Protein AF-A0A9E7PNE5-F1 (afdb_monomer)

Structure (mmCIF, N/CA/C/O backbone):
data_AF-A0A9E7PNE5-F1
#
_entry.id   AF-A0A9E7PNE5-F1
#
loop_
_atom_site.group_PDB
_atom_site.id
_atom_site.type_symbol
_atom_site.label_atom_id
_atom_site.label_alt_id
_atom_site.label_comp_id
_atom_site.label_asym_id
_atom_site.label_entity_id
_atom_site.label_seq_id
_atom_site.pdbx_PDB_ins_code
_atom_site.Cartn_x
_atom_site.Cartn_y
_atom_site.Cartn_z
_atom_site.occupancy
_atom_site.B_iso_or_equiv
_atom_site.auth_seq_id
_atom_site.auth_comp_id
_atom_site.auth_asym_id
_atom_site.auth_atom_id
_atom_site.pdbx_PDB_model_num
ATOM 1 N N . MET A 1 1 ? 0.003 -14.588 57.804 1.00 48.66 1 MET A N 1
ATOM 2 C CA . MET A 1 1 ? -0.280 -15.263 56.520 1.00 48.66 1 MET A CA 1
ATOM 3 C C . MET A 1 1 ? -1.408 -14.520 55.833 1.00 48.66 1 MET A C 1
ATOM 5 O O . MET A 1 1 ? -2.518 -14.541 56.341 1.00 48.66 1 MET A O 1
ATOM 9 N N . SER A 1 2 ? -1.110 -13.825 54.741 1.00 43.16 2 SER A N 1
ATOM 10 C CA . SER A 1 2 ? -2.020 -13.613 53.608 1.00 43.16 2 SER A CA 1
ATOM 11 C C . SER A 1 2 ? -1.195 -12.947 52.522 1.00 43.16 2 SER A C 1
ATOM 13 O O . SER A 1 2 ? -0.856 -11.771 52.619 1.00 43.16 2 SER A O 1
ATOM 15 N N . GLY A 1 3 ? -0.765 -13.778 51.576 1.00 49.22 3 GLY A N 1
ATOM 16 C CA . GLY A 1 3 ? -0.184 -13.326 50.326 1.00 49.22 3 GLY A CA 1
ATOM 17 C C . GLY A 1 3 ? -1.250 -12.636 49.481 1.00 49.22 3 GLY A C 1
ATOM 18 O O . GLY A 1 3 ? -2.440 -12.939 49.574 1.00 49.22 3 GLY A O 1
ATOM 19 N N . SER A 1 4 ? -0.806 -11.690 48.669 1.00 54.06 4 SER A N 1
ATOM 20 C CA . SER A 1 4 ? -1.564 -11.151 47.546 1.00 54.06 4 SER A CA 1
ATOM 21 C C . SER A 1 4 ? -0.618 -11.082 46.358 1.00 54.06 4 SER A C 1
ATOM 23 O O . SER A 1 4 ? -0.152 -10.021 45.964 1.00 54.06 4 SER A O 1
ATOM 25 N N . ASP A 1 5 ? -0.322 -12.260 45.819 1.00 69.50 5 ASP A N 1
ATOM 26 C CA . ASP A 1 5 ? -0.186 -12.415 44.377 1.00 69.50 5 ASP A CA 1
ATOM 27 C C . ASP A 1 5 ? -1.587 -12.061 43.806 1.00 69.50 5 ASP A C 1
ATOM 29 O O . ASP A 1 5 ? -2.605 -12.382 44.420 1.00 69.50 5 ASP A O 1
ATOM 33 N N . ASN A 1 6 ? -1.766 -11.301 42.726 1.00 54.75 6 ASN A N 1
ATOM 34 C CA . ASN A 1 6 ? -1.738 -11.841 41.373 1.00 54.75 6 ASN A CA 1
ATOM 35 C C . ASN A 1 6 ? -1.978 -10.710 40.357 1.00 54.75 6 ASN A C 1
ATOM 37 O O . ASN A 1 6 ? -3.019 -10.058 40.376 1.00 54.75 6 ASN A O 1
ATOM 41 N N . ASN A 1 7 ? -1.005 -10.539 39.464 1.00 61.03 7 ASN A N 1
ATOM 42 C CA . ASN A 1 7 ? -1.129 -10.276 38.027 1.00 61.03 7 ASN A CA 1
ATOM 43 C C . ASN A 1 7 ? -2.527 -9.877 37.496 1.00 61.03 7 ASN A C 1
ATOM 45 O O . ASN A 1 7 ? -3.473 -10.660 37.568 1.00 61.03 7 ASN A O 1
ATOM 49 N N . SER A 1 8 ? -2.655 -8.698 36.885 1.00 56.44 8 SER A N 1
ATOM 50 C CA . SER A 1 8 ? -3.862 -8.314 36.138 1.00 56.44 8 SER A CA 1
ATOM 51 C C . SER A 1 8 ? -3.517 -7.371 34.986 1.00 56.44 8 SER A C 1
ATOM 53 O O . SER A 1 8 ? -3.746 -6.172 35.060 1.0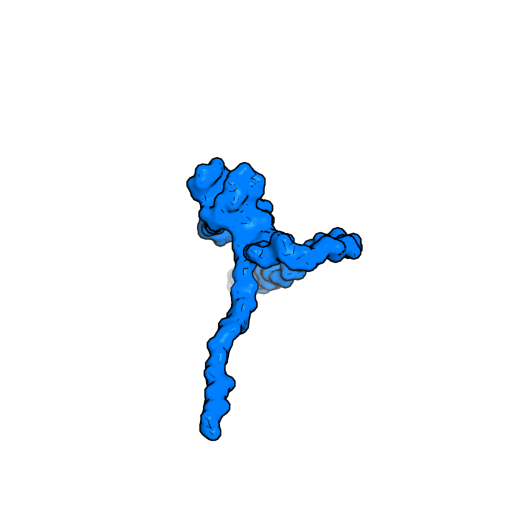0 56.44 8 SER A O 1
ATOM 55 N N . VAL A 1 9 ? -2.987 -7.983 33.923 1.00 62.16 9 VAL A N 1
ATOM 56 C CA . VAL A 1 9 ? -3.093 -7.551 32.521 1.00 62.16 9 VAL A CA 1
ATOM 57 C C . VAL A 1 9 ? -2.471 -6.183 32.216 1.00 62.16 9 VAL A C 1
ATOM 59 O O . VAL A 1 9 ? -3.110 -5.144 32.348 1.00 62.16 9 VAL A O 1
ATOM 62 N N . GLU A 1 10 ? -1.243 -6.192 31.687 1.00 57.41 10 GLU A N 1
ATOM 63 C CA . GLU A 1 10 ? -0.786 -5.110 30.811 1.00 57.41 10 GLU A CA 1
ATOM 64 C C . GLU A 1 10 ? -1.838 -4.935 29.704 1.00 57.41 10 GLU A C 1
ATOM 66 O O . GLU A 1 10 ? -1.974 -5.784 28.818 1.00 57.41 10 GLU A O 1
ATOM 71 N N . LYS A 1 11 ? -2.658 -3.882 29.798 1.00 56.09 11 LYS A N 1
ATOM 72 C CA . LYS A 1 11 ? -3.647 -3.549 28.775 1.00 56.09 11 LYS A CA 1
ATOM 73 C C . LYS A 1 11 ? -2.895 -3.186 27.500 1.00 56.09 11 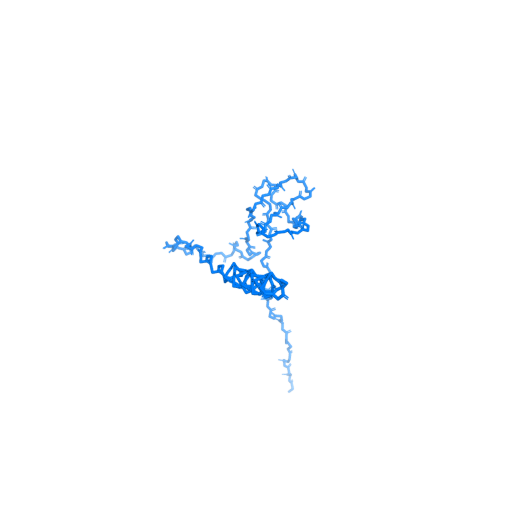LYS A C 1
ATOM 75 O O . LYS A 1 11 ? -2.373 -2.084 27.354 1.00 56.09 11 LYS A O 1
ATOM 80 N N . LYS A 1 12 ? -2.788 -4.142 26.583 1.00 56.84 12 LYS A N 1
ATOM 81 C CA . LYS A 1 12 ? -2.232 -3.903 25.257 1.00 56.84 12 LYS A CA 1
ATOM 82 C C . LYS A 1 12 ? -3.274 -3.119 24.460 1.00 56.84 12 LYS A C 1
ATOM 84 O O . LYS A 1 12 ? -4.179 -3.731 23.906 1.00 56.84 12 LYS A O 1
ATOM 89 N N . HIS A 1 13 ? -3.133 -1.796 24.426 1.00 59.97 13 HIS A N 1
ATOM 90 C CA . HIS A 1 13 ? -3.945 -0.911 23.590 1.00 59.97 13 HIS A CA 1
ATOM 91 C C . HIS A 1 13 ? -3.916 -1.405 22.136 1.00 59.97 13 HIS A C 1
ATOM 93 O O . HIS A 1 13 ? -2.882 -1.354 21.460 1.00 59.97 13 HIS A O 1
ATOM 99 N N . SER A 1 14 ? -5.033 -1.973 21.683 1.00 66.19 14 SER A N 1
ATOM 100 C CA . SER A 1 14 ? -5.228 -2.398 20.303 1.00 66.19 14 SER A CA 1
ATOM 101 C C . SER A 1 14 ? -5.896 -1.269 19.539 1.00 66.19 14 SER A C 1
ATOM 103 O O . SER A 1 14 ? -7.095 -1.069 19.675 1.00 66.19 14 SER A O 1
ATOM 105 N N . ARG A 1 15 ? -5.128 -0.563 18.707 1.00 71.88 15 ARG A N 1
ATOM 106 C CA . ARG A 1 15 ? -5.697 0.358 17.722 1.00 71.88 15 ARG A CA 1
ATOM 107 C C . ARG A 1 15 ? -6.513 -0.428 16.702 1.00 71.88 15 ARG A C 1
ATOM 109 O O . ARG A 1 15 ? -5.978 -1.339 16.062 1.00 71.88 15 ARG A O 1
ATOM 116 N N . VAL A 1 16 ? -7.791 -0.087 16.566 1.00 84.25 16 VAL A N 1
ATOM 117 C CA . VAL A 1 16 ? -8.719 -0.741 15.637 1.00 84.25 16 VAL A CA 1
ATOM 118 C C . VAL A 1 16 ? -8.922 0.149 14.412 1.00 84.25 16 VAL A C 1
ATOM 120 O O . VAL A 1 16 ? -9.097 1.359 14.522 1.00 84.25 16 VAL A O 1
ATOM 123 N N . LEU A 1 17 ? -8.864 -0.457 13.223 1.00 87.00 17 LEU A N 1
ATOM 124 C CA . LEU A 1 17 ? -9.062 0.225 11.944 1.00 87.00 17 LEU A CA 1
ATOM 125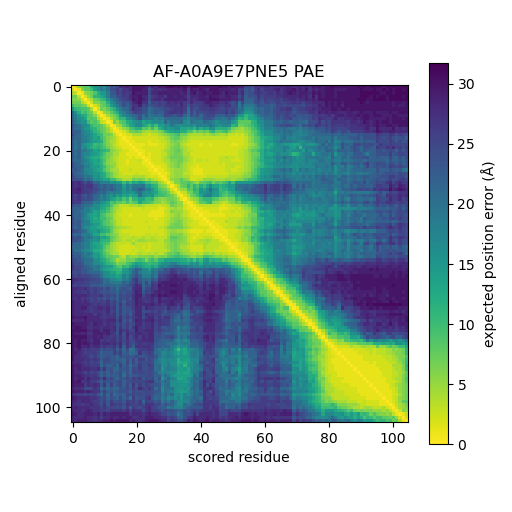 C C . LEU A 1 17 ? -10.548 0.230 11.582 1.00 87.00 17 LEU A C 1
ATOM 127 O O . LEU A 1 17 ? -11.177 -0.826 11.563 1.00 87.00 17 LEU A O 1
ATOM 131 N N . HIS A 1 18 ? -11.076 1.396 11.222 1.00 90.81 18 HIS A N 1
ATOM 132 C CA . HIS A 1 18 ? -12.464 1.617 10.834 1.00 90.81 18 HIS A CA 1
ATOM 133 C C . HIS A 1 18 ? -12.577 2.197 9.424 1.00 90.81 18 HIS A C 1
ATOM 135 O O . HIS A 1 18 ? -11.788 3.040 8.987 1.00 90.81 18 HIS A O 1
ATOM 141 N N . CYS A 1 19 ? -13.581 1.715 8.694 1.00 90.25 19 CYS A N 1
ATOM 142 C CA . CYS A 1 19 ? -13.900 2.177 7.357 1.00 90.25 19 CYS A CA 1
ATOM 143 C C . CYS A 1 19 ? -14.508 3.586 7.433 1.00 90.25 19 CYS A C 1
ATOM 145 O O . CYS A 1 19 ? -15.451 3.781 8.199 1.00 90.25 19 CYS A O 1
ATOM 147 N N . PRO A 1 20 ? -14.046 4.553 6.625 1.00 91.25 20 PRO A N 1
ATOM 148 C CA . PRO A 1 20 ? -14.580 5.914 6.664 1.00 91.25 20 PRO A CA 1
ATOM 149 C C . PRO A 1 20 ? -16.040 6.019 6.196 1.00 91.25 20 PRO A C 1
ATOM 151 O O . PRO A 1 20 ? -16.740 6.936 6.615 1.00 91.25 20 PRO A O 1
ATOM 154 N N . ASP A 1 21 ? -16.511 5.082 5.369 1.00 92.25 21 ASP A N 1
ATOM 155 C CA . ASP A 1 21 ? -17.860 5.140 4.794 1.00 92.25 21 ASP A CA 1
ATOM 156 C C . ASP A 1 21 ? -18.914 4.479 5.688 1.00 92.25 21 ASP A C 1
ATOM 158 O O . ASP A 1 21 ? -20.033 4.973 5.810 1.00 92.25 21 ASP A O 1
ATOM 162 N N . CYS A 1 22 ? -18.581 3.334 6.293 1.00 91.38 22 CYS A N 1
ATOM 163 C CA . CYS A 1 22 ? -19.546 2.513 7.034 1.00 91.38 22 CYS A CA 1
ATOM 164 C C . CYS A 1 22 ? -19.140 2.206 8.478 1.00 91.38 22 CYS A C 1
ATOM 166 O O . CYS A 1 22 ? -19.867 1.508 9.180 1.00 91.38 22 CYS A O 1
ATOM 168 N N . ASN A 1 23 ? -17.979 2.691 8.920 1.00 88.75 23 ASN A N 1
ATOM 169 C CA . ASN A 1 23 ? -17.409 2.445 10.245 1.00 88.75 23 ASN A CA 1
ATOM 170 C C . ASN A 1 23 ? -17.123 0.964 10.575 1.00 88.75 23 ASN A C 1
ATOM 172 O O . ASN A 1 23 ? -16.806 0.627 11.717 1.00 88.75 23 ASN A O 1
ATOM 176 N N . SER A 1 24 ? -17.202 0.068 9.587 1.00 89.25 24 SER A N 1
ATOM 177 C CA . SER A 1 24 ? -16.858 -1.343 9.762 1.00 89.25 24 SER A CA 1
ATOM 178 C C . SER A 1 24 ? -15.363 -1.532 10.008 1.00 89.25 24 SER A C 1
ATOM 180 O O . SER A 1 24 ? -14.531 -0.861 9.396 1.00 89.25 24 SER A O 1
ATOM 182 N N . THR A 1 25 ? -15.031 -2.504 10.853 1.00 90.31 25 THR A N 1
ATOM 183 C CA . THR A 1 25 ? -13.662 -2.969 11.110 1.00 90.31 25 THR A CA 1
ATOM 184 C C . THR A 1 25 ? -13.213 -4.073 10.150 1.00 90.31 25 THR A C 1
ATOM 186 O O . THR A 1 25 ? -12.073 -4.534 10.198 1.00 90.31 25 THR A O 1
ATOM 189 N N . ASN A 1 26 ? -14.095 -4.503 9.242 1.00 91.50 26 ASN A N 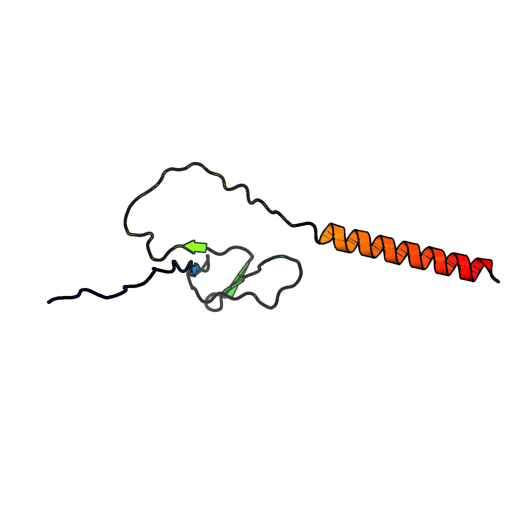1
ATOM 190 C CA . ASN A 1 26 ? -13.853 -5.571 8.278 1.00 91.50 26 ASN A CA 1
ATOM 191 C C . ASN A 1 26 ? -13.092 -5.053 7.047 1.00 91.50 26 ASN A C 1
ATOM 193 O O . ASN A 1 26 ? -13.583 -5.079 5.913 1.00 91.50 26 ASN A O 1
ATOM 197 N N . ILE A 1 27 ? -11.890 -4.540 7.298 1.00 89.31 27 ILE A N 1
ATOM 198 C CA . ILE A 1 27 ? -11.011 -3.928 6.306 1.00 89.31 27 ILE A CA 1
ATOM 199 C C . ILE A 1 27 ? -9.835 -4.865 6.030 1.00 89.31 27 ILE A C 1
ATOM 201 O O . ILE A 1 27 ? -9.292 -5.490 6.939 1.00 89.31 27 ILE A O 1
ATOM 205 N N . TYR A 1 28 ? -9.429 -4.979 4.771 1.00 88.94 28 TYR A N 1
ATOM 206 C CA . TYR A 1 28 ? -8.275 -5.768 4.355 1.00 88.94 28 TYR A CA 1
ATOM 207 C C . TYR A 1 28 ? -7.498 -5.053 3.255 1.00 88.94 28 TYR A C 1
ATOM 209 O O . TYR A 1 28 ? -8.033 -4.209 2.545 1.00 88.94 28 TYR A O 1
ATOM 217 N N . ILE A 1 29 ? -6.227 -5.404 3.102 1.00 85.75 29 ILE A N 1
ATOM 218 C CA . ILE A 1 29 ? -5.384 -4.903 2.018 1.00 85.75 29 ILE A CA 1
ATOM 219 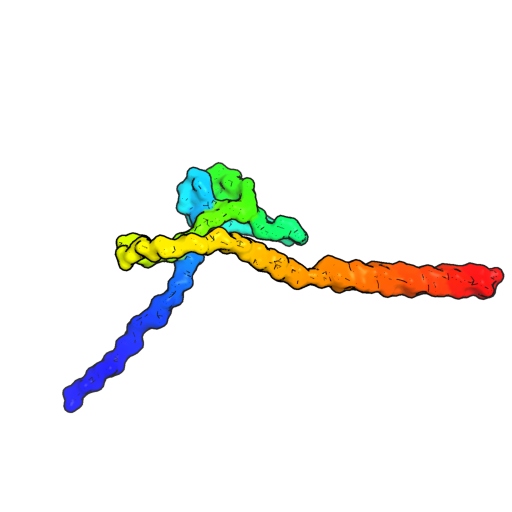C C . ILE A 1 29 ? -5.348 -6.010 0.958 1.00 85.75 29 ILE A C 1
ATOM 221 O O . ILE A 1 29 ? -4.800 -7.081 1.245 1.00 85.75 29 ILE A O 1
ATOM 225 N N . PRO A 1 30 ? -5.944 -5.839 -0.236 1.00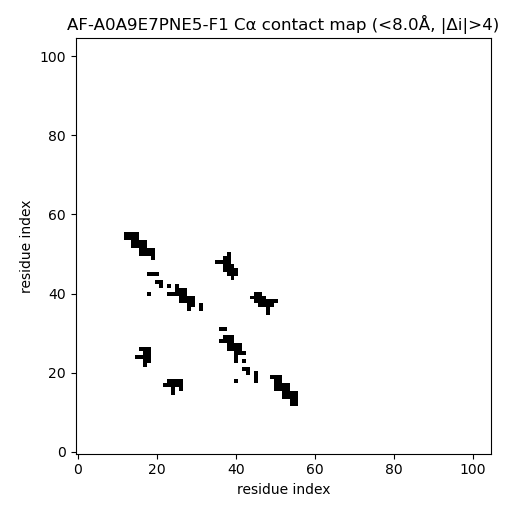 80.62 30 PRO A N 1
ATOM 226 C CA . PRO A 1 30 ? -5.715 -6.778 -1.324 1.00 80.62 30 PRO A CA 1
ATOM 227 C C . PRO A 1 30 ? -4.227 -6.763 -1.673 1.00 80.62 30 PRO A C 1
ATOM 229 O O . PRO A 1 30 ? -3.606 -5.704 -1.699 1.00 80.62 30 PRO A O 1
ATOM 232 N N . ALA A 1 31 ? -3.660 -7.956 -1.875 1.00 74.25 31 ALA A N 1
ATOM 233 C CA . ALA A 1 31 ? -2.228 -8.205 -2.036 1.00 74.25 31 ALA A CA 1
ATOM 234 C C . ALA A 1 31 ? -1.506 -7.073 -2.802 1.00 74.25 31 ALA A C 1
ATOM 236 O O . ALA A 1 31 ? -1.716 -6.875 -3.998 1.00 74.25 31 ALA A O 1
ATOM 237 N N . GLY A 1 32 ? -0.701 -6.302 -2.064 1.00 59.50 32 GLY A N 1
ATOM 238 C CA . GLY A 1 32 ? -0.175 -5.009 -2.493 1.00 59.50 32 GLY A CA 1
ATOM 239 C C . GLY A 1 32 ? 1.071 -5.091 -3.376 1.00 59.50 32 GLY A C 1
ATOM 240 O O . GLY A 1 32 ? 1.993 -5.865 -3.120 1.00 59.50 32 GLY A O 1
ATOM 241 N N . GLY A 1 33 ? 1.114 -4.221 -4.385 1.00 60.94 33 GLY A N 1
ATOM 242 C CA . GLY A 1 33 ? 2.343 -3.744 -5.021 1.00 60.94 33 GLY A CA 1
ATOM 243 C C . GLY A 1 33 ? 2.727 -2.348 -4.506 1.00 60.94 33 GLY A C 1
ATOM 244 O O . GLY A 1 33 ? 1.948 -1.720 -3.800 1.00 60.94 33 GLY A O 1
ATOM 245 N N . TYR A 1 34 ? 3.922 -1.883 -4.888 1.00 60.09 34 TYR A N 1
ATOM 246 C CA . TYR A 1 34 ? 4.711 -0.682 -4.515 1.00 60.09 34 TYR A CA 1
ATOM 247 C C . TYR A 1 34 ? 4.026 0.689 -4.227 1.00 60.09 34 TYR A C 1
ATOM 249 O O . TYR A 1 34 ? 4.731 1.663 -3.976 1.00 60.09 34 TYR A O 1
ATOM 257 N N . THR A 1 35 ? 2.698 0.810 -4.243 1.00 69.19 35 THR A N 1
ATOM 258 C CA . THR A 1 35 ? 1.910 2.059 -4.188 1.00 69.19 35 THR A CA 1
ATOM 259 C C . THR A 1 35 ? 1.294 2.377 -2.804 1.00 69.19 35 THR A C 1
ATOM 261 O O . THR A 1 35 ? 0.390 3.204 -2.699 1.00 69.19 35 THR A O 1
ATOM 264 N N . GLY A 1 36 ? 1.801 1.783 -1.720 1.00 68.38 36 GLY A N 1
ATOM 265 C CA . GLY A 1 36 ? 1.321 2.048 -0.354 1.00 68.38 36 GLY A CA 1
ATOM 266 C C . GLY A 1 36 ? 0.122 1.187 0.063 1.00 68.38 36 GLY A C 1
ATOM 267 O O . GLY A 1 36 ? -0.282 0.277 -0.660 1.00 68.38 36 GLY A O 1
ATOM 268 N N . ASN A 1 37 ? -0.418 1.441 1.260 1.00 76.81 37 ASN A N 1
ATOM 269 C CA . ASN A 1 37 ? -1.540 0.671 1.801 1.00 76.81 37 ASN A CA 1
ATOM 270 C C . ASN A 1 37 ? -2.846 1.139 1.149 1.00 76.81 37 ASN A C 1
ATOM 272 O O . ASN A 1 37 ? -3.295 2.258 1.391 1.00 76.81 37 ASN A O 1
ATOM 276 N N . TYR A 1 38 ? -3.440 0.283 0.323 1.00 85.69 38 TYR A N 1
ATOM 277 C CA . TYR A 1 38 ? -4.762 0.486 -0.259 1.00 85.69 38 TYR A CA 1
ATOM 278 C C . TYR A 1 38 ? -5.730 -0.481 0.422 1.00 85.69 38 TYR A C 1
ATOM 280 O O . TYR A 1 38 ? -5.528 -1.693 0.386 1.00 85.69 38 TYR A O 1
ATOM 288 N N . TYR A 1 39 ? -6.722 0.054 1.121 1.00 88.44 39 TYR A N 1
ATOM 289 C CA . TYR A 1 39 ? -7.629 -0.685 1.987 1.00 88.44 39 TYR A CA 1
ATOM 290 C C . TYR A 1 39 ? -8.967 -0.922 1.299 1.00 88.44 39 TYR A C 1
ATOM 292 O O . TYR A 1 39 ? -9.509 -0.022 0.664 1.00 88.44 39 TYR A O 1
ATOM 300 N N . HIS A 1 40 ? -9.507 -2.125 1.473 1.00 90.62 40 HIS A N 1
ATOM 301 C CA . HIS A 1 40 ? -10.825 -2.528 1.006 1.00 90.62 40 HIS A CA 1
ATOM 302 C C . HIS A 1 40 ? -11.702 -2.912 2.195 1.00 90.62 40 HIS A C 1
ATOM 304 O O . HIS A 1 40 ? -11.302 -3.723 3.032 1.00 90.62 40 HIS A O 1
ATOM 310 N N . CYS A 1 41 ? -12.913 -2.370 2.264 1.00 92.69 41 CYS A N 1
ATOM 311 C CA . CYS A 1 41 ? -13.922 -2.794 3.228 1.00 92.69 41 CYS A CA 1
ATOM 312 C C . CYS A 1 41 ? -14.809 -3.883 2.620 1.00 92.69 41 CYS A C 1
ATOM 314 O O . CYS A 1 41 ? -15.354 -3.708 1.531 1.00 92.69 41 CYS A O 1
ATOM 316 N N . LYS A 1 42 ? -15.009 -4.995 3.334 1.00 91.31 42 LYS A N 1
ATOM 317 C CA . LYS A 1 42 ? -15.891 -6.080 2.866 1.00 91.31 42 LYS A CA 1
ATOM 318 C C . LYS A 1 42 ? -17.379 -5.756 2.976 1.00 91.31 42 LYS A C 1
ATOM 320 O O . LYS A 1 42 ? -18.173 -6.396 2.296 1.00 91.31 42 LYS A O 1
ATOM 325 N N . ASP A 1 43 ? -17.745 -4.792 3.818 1.00 93.75 43 ASP A N 1
ATOM 326 C CA . ASP A 1 43 ? -19.146 -4.564 4.175 1.00 93.75 43 ASP A CA 1
ATOM 327 C C . ASP A 1 43 ? -19.808 -3.499 3.290 1.00 93.75 43 ASP A C 1
ATOM 329 O O . ASP A 1 43 ? -20.958 -3.666 2.894 1.00 93.75 43 ASP A O 1
ATOM 333 N N . CYS A 1 44 ? -19.093 -2.424 2.939 1.00 91.31 44 CYS A N 1
ATOM 334 C CA . CYS A 1 44 ? -19.610 -1.378 2.042 1.00 91.31 44 CYS A CA 1
ATOM 335 C C . CYS A 1 44 ? -18.897 -1.297 0.689 1.00 91.31 44 CYS A C 1
ATOM 337 O O . CYS A 1 44 ? -19.344 -0.556 -0.181 1.00 91.31 44 CYS A O 1
ATOM 339 N N . GLY A 1 45 ? -17.793 -2.028 0.507 1.00 89.25 45 GLY A N 1
ATOM 340 C CA . GLY A 1 45 ? -16.987 -1.933 -0.707 1.00 89.25 45 GLY A CA 1
ATOM 341 C C . GLY A 1 45 ? -16.152 -0.656 -0.804 1.00 89.25 45 GLY A C 1
ATOM 342 O O . GLY A 1 45 ? -15.759 -0.299 -1.906 1.00 89.25 45 GLY A O 1
ATOM 343 N N . TYR A 1 46 ? -15.886 0.042 0.309 1.00 90.69 46 TYR A N 1
ATOM 344 C CA . TYR A 1 46 ? -14.918 1.145 0.330 1.00 90.69 46 TYR A CA 1
ATOM 345 C C . TYR A 1 46 ? -13.562 0.667 -0.190 1.00 90.69 46 TYR A C 1
ATOM 347 O O . TYR A 1 46 ? -13.074 -0.361 0.279 1.00 90.69 46 TYR A O 1
ATOM 355 N N . GLU A 1 47 ? -12.949 1.435 -1.091 1.00 89.31 47 GLU A N 1
ATOM 356 C CA . GLU A 1 47 ? -11.616 1.182 -1.640 1.00 89.31 47 GLU A CA 1
ATOM 357 C C . GLU A 1 47 ? -10.798 2.478 -1.608 1.00 89.31 47 GLU A C 1
ATOM 359 O O . GLU A 1 47 ? -11.140 3.472 -2.256 1.00 89.31 47 GLU A O 1
ATOM 364 N N . GLY A 1 48 ? -9.712 2.505 -0.840 1.00 86.12 48 GLY A N 1
ATOM 365 C CA . GLY A 1 48 ? -8.921 3.722 -0.712 1.00 86.12 48 GLY A CA 1
ATOM 366 C C . GLY A 1 48 ? -7.756 3.627 0.259 1.00 86.12 48 GLY A C 1
ATOM 367 O O . GLY A 1 48 ? -7.613 2.679 1.021 1.00 86.12 48 GLY A O 1
ATOM 368 N N . ALA A 1 49 ? -6.898 4.643 0.239 1.00 84.88 49 ALA A N 1
ATOM 369 C CA . ALA A 1 49 ? -5.740 4.721 1.130 1.00 84.88 49 ALA A CA 1
ATOM 370 C C . ALA A 1 49 ? -6.074 5.264 2.536 1.00 84.88 49 ALA A C 1
ATOM 372 O O . ALA A 1 49 ? -5.182 5.350 3.378 1.00 84.88 49 ALA A O 1
ATOM 373 N N . LEU A 1 50 ? -7.327 5.665 2.790 1.00 86.00 50 LEU A N 1
ATOM 374 C CA . LEU A 1 50 ? -7.745 6.306 4.037 1.00 86.00 50 LEU A CA 1
ATOM 375 C C . LEU A 1 50 ? -8.514 5.324 4.925 1.00 86.00 50 LEU A C 1
ATOM 377 O O . LEU A 1 50 ? -9.487 4.707 4.510 1.00 86.00 50 LEU A O 1
ATOM 381 N N . VAL A 1 51 ? -8.104 5.230 6.181 1.00 87.25 51 VAL A N 1
ATOM 382 C CA . VAL A 1 51 ? -8.771 4.460 7.235 1.00 87.25 51 VAL A CA 1
ATOM 383 C C . VAL A 1 51 ? -8.698 5.256 8.525 1.00 87.25 51 VAL A C 1
ATOM 385 O O . VAL A 1 51 ? -7.824 6.111 8.679 1.00 87.25 51 VAL A O 1
ATOM 388 N N . ILE A 1 52 ? -9.641 5.006 9.423 1.00 89.50 52 ILE A N 1
ATOM 389 C CA . ILE A 1 52 ? -9.753 5.733 10.678 1.00 89.50 52 ILE A CA 1
ATOM 390 C C . ILE A 1 52 ? -9.276 4.826 11.816 1.00 89.50 52 ILE A C 1
ATOM 392 O O . ILE A 1 52 ? -9.728 3.692 11.919 1.00 89.50 52 ILE A O 1
ATOM 396 N N . GLU A 1 53 ? -8.357 5.310 12.648 1.00 86.94 53 GLU A N 1
ATOM 397 C CA . GLU A 1 53 ? -7.843 4.599 13.825 1.00 86.94 53 GLU A CA 1
ATOM 398 C C . GLU A 1 53 ? -8.348 5.305 15.087 1.00 86.94 53 GLU A C 1
ATOM 400 O O . GLU A 1 53 ? -8.086 6.497 15.251 1.00 86.94 53 GLU A O 1
ATOM 405 N N . TYR A 1 54 ? -9.037 4.581 15.968 1.00 81.44 54 TYR A N 1
ATOM 406 C CA . TYR A 1 54 ? -9.394 5.054 17.311 1.00 81.44 54 TYR A CA 1
ATOM 407 C C . TYR A 1 54 ? -9.042 3.986 18.347 1.00 81.44 54 TYR A C 1
ATOM 409 O O . TYR A 1 54 ? -8.997 2.793 18.018 1.00 81.44 54 TYR A O 1
ATOM 417 N N . ASP A 1 55 ? -8.780 4.417 19.580 1.00 76.44 55 ASP A N 1
ATOM 418 C CA . ASP A 1 55 ? -8.592 3.518 20.711 1.00 76.44 55 ASP A CA 1
ATOM 419 C C . ASP A 1 55 ? -9.956 3.243 21.368 1.00 76.44 55 ASP A C 1
ATOM 421 O O . ASP A 1 55 ? -10.798 4.132 21.515 1.00 76.44 55 ASP A O 1
ATOM 425 N N . ASP A 1 56 ? -10.180 2.006 21.819 1.00 67.75 56 ASP A N 1
ATOM 426 C CA . ASP A 1 56 ? -11.433 1.600 22.486 1.00 67.75 56 ASP A CA 1
ATOM 427 C C . ASP A 1 56 ? -11.697 2.368 23.809 1.00 67.75 56 ASP A C 1
ATOM 429 O O . ASP A 1 56 ? -12.768 2.264 24.410 1.00 67.75 56 ASP A O 1
ATOM 433 N N . GLU A 1 57 ? -10.727 3.161 24.270 1.00 60.25 57 GLU A N 1
ATOM 434 C CA . GLU A 1 57 ? -10.718 3.874 25.549 1.00 60.25 57 GLU A CA 1
ATOM 435 C C . GLU A 1 57 ? -11.112 5.367 25.427 1.00 60.25 57 GLU A C 1
ATOM 437 O O . GLU A 1 57 ? -11.298 6.041 26.445 1.00 60.25 57 GLU A O 1
ATOM 442 N N . ASP A 1 58 ? -11.282 5.896 24.208 1.00 55.53 58 ASP A N 1
ATOM 443 C CA . ASP A 1 58 ? -11.353 7.347 23.932 1.00 55.53 58 ASP A CA 1
ATOM 444 C C . ASP A 1 58 ? -12.640 8.051 24.422 1.00 55.53 58 ASP A C 1
ATOM 446 O O . ASP A 1 58 ? -12.792 9.270 24.300 1.00 55.53 58 ASP A O 1
ATOM 450 N N . PHE A 1 59 ? -13.576 7.320 25.035 1.00 53.50 59 PHE A N 1
ATOM 451 C CA . PHE A 1 59 ? -14.799 7.897 25.611 1.00 53.50 59 PHE A CA 1
ATOM 452 C C . PHE A 1 59 ? -14.712 8.200 27.113 1.00 53.50 59 PHE A C 1
ATOM 454 O O . PHE A 1 59 ? -15.665 8.744 27.676 1.00 53.50 59 PHE A O 1
ATOM 461 N N . ALA A 1 60 ? -13.582 7.922 27.769 1.00 52.38 60 ALA A N 1
ATOM 462 C CA . ALA A 1 60 ? -13.375 8.244 29.180 1.00 52.38 60 ALA A CA 1
ATOM 463 C C . ALA A 1 60 ? -12.425 9.438 29.380 1.00 52.38 60 ALA A C 1
ATOM 465 O O . ALA A 1 60 ? -11.413 9.329 30.057 1.00 52.38 60 ALA A O 1
ATOM 466 N N . GLY A 1 61 ? -12.811 10.594 28.833 1.00 54.84 61 GLY A N 1
ATOM 467 C CA . GLY A 1 61 ? -12.478 11.908 29.391 1.00 54.84 61 GLY A CA 1
ATOM 468 C C . GLY A 1 61 ? -11.013 12.348 29.359 1.00 54.84 61 GLY A C 1
ATOM 469 O O . GLY A 1 61 ? -10.272 12.108 30.297 1.00 54.84 61 GLY A O 1
ATOM 470 N N . GLU A 1 62 ? -10.660 13.124 28.340 1.00 53.66 62 GLU A N 1
ATOM 471 C CA . GLU A 1 62 ? -10.010 14.444 28.420 1.00 53.66 62 GLU A CA 1
ATOM 472 C C . GLU A 1 62 ? -9.887 14.920 26.966 1.00 53.66 62 GLU A C 1
ATOM 474 O O . GLU A 1 62 ? -9.558 14.125 26.090 1.00 53.66 62 GLU A O 1
ATOM 479 N N . LYS A 1 63 ? -10.195 16.184 26.658 1.00 65.31 63 LYS A N 1
ATOM 480 C CA . LYS A 1 63 ? -9.878 16.747 25.335 1.00 65.31 63 LYS A CA 1
ATOM 481 C C . LYS A 1 63 ? -8.553 17.499 25.465 1.00 65.31 63 LYS A C 1
ATOM 483 O O . LYS A 1 63 ? -8.596 18.624 25.967 1.00 65.31 63 LYS A O 1
ATOM 488 N N . PRO A 1 64 ? -7.400 16.977 25.011 1.00 55.53 64 PRO A N 1
ATOM 489 C CA . PRO A 1 64 ? -6.251 17.837 24.827 1.00 55.53 64 PRO A CA 1
ATOM 490 C C . PRO A 1 64 ? -6.499 18.675 23.574 1.00 55.53 64 PRO A C 1
ATOM 492 O O . PRO A 1 64 ? -6.698 18.164 22.474 1.00 55.53 64 PRO A O 1
ATOM 495 N N . ALA A 1 65 ? -6.530 19.989 23.761 1.00 64.12 65 ALA A N 1
ATOM 496 C CA . ALA A 1 65 ? -6.300 20.921 22.678 1.00 64.12 65 ALA A CA 1
ATOM 497 C C . ALA A 1 65 ? -4.798 20.907 22.384 1.00 64.12 65 ALA A C 1
ATOM 499 O O . ALA A 1 65 ? -4.037 21.530 23.123 1.00 64.12 65 ALA A O 1
ATOM 500 N N . ASP A 1 66 ? -4.364 20.229 21.324 1.00 62.38 66 ASP A N 1
ATOM 501 C CA . ASP A 1 66 ? -3.051 20.498 20.758 1.00 62.38 66 ASP A CA 1
ATOM 502 C C . ASP A 1 66 ? -3.070 20.601 19.231 1.00 62.38 66 ASP A C 1
ATOM 504 O O . ASP A 1 66 ? -3.794 19.949 18.481 1.00 62.38 66 ASP A O 1
ATOM 508 N N . ASN A 1 67 ? -2.348 21.626 18.809 1.00 67.25 67 ASN A N 1
ATOM 509 C CA . ASN A 1 67 ? -2.244 22.139 17.469 1.00 67.25 67 ASN A CA 1
ATOM 510 C C . ASN A 1 67 ? -0.999 21.517 16.864 1.00 67.25 67 ASN A C 1
ATOM 512 O O . ASN A 1 67 ? 0.044 22.157 16.839 1.00 67.25 67 ASN A O 1
ATOM 516 N N . ASP A 1 68 ? -1.111 20.285 16.390 1.00 53.00 68 ASP A N 1
ATOM 517 C CA . ASP A 1 68 ? -0.078 19.693 15.562 1.00 53.00 68 ASP A CA 1
ATOM 518 C C . ASP A 1 68 ? -0.717 19.115 14.311 1.00 53.00 68 ASP A C 1
ATOM 520 O O . ASP A 1 68 ? -1.234 18.001 14.239 1.00 53.00 68 ASP A O 1
ATOM 524 N N . ARG A 1 69 ? -0.655 19.928 13.256 1.00 57.12 69 ARG A N 1
ATOM 525 C CA . ARG A 1 69 ? -0.666 19.436 11.886 1.00 57.12 69 ARG A CA 1
ATOM 526 C C . ARG A 1 69 ? 0.479 18.433 11.783 1.00 57.12 69 ARG A C 1
ATOM 528 O O . ARG A 1 69 ? 1.608 18.824 11.490 1.00 57.12 69 ARG A O 1
ATOM 535 N N . GLN A 1 70 ? 0.170 17.159 12.018 1.00 60.12 70 GLN A N 1
ATOM 536 C CA . GLN A 1 70 ? 1.060 16.028 11.813 1.00 60.12 70 GLN A CA 1
ATOM 537 C C . GLN A 1 70 ? 1.532 16.081 10.358 1.00 60.12 70 GLN A C 1
ATOM 539 O O . GLN A 1 70 ? 0.880 15.619 9.420 1.00 60.12 70 GLN A O 1
ATOM 544 N N . LYS A 1 71 ? 2.683 16.718 10.152 1.00 56.53 71 LYS A N 1
ATOM 545 C CA . LYS A 1 71 ? 3.483 16.590 8.948 1.00 56.53 71 LYS A CA 1
ATOM 546 C C . LYS A 1 71 ? 3.812 15.116 8.881 1.00 56.53 71 LYS A C 1
ATOM 548 O O . LYS A 1 71 ? 4.651 14.677 9.652 1.00 56.53 71 LYS A O 1
ATOM 553 N N . ILE A 1 72 ? 3.132 14.369 8.012 1.00 61.91 72 ILE A N 1
ATOM 554 C CA . ILE A 1 72 ? 3.473 12.977 7.723 1.00 61.91 72 ILE A CA 1
ATOM 555 C C . ILE A 1 72 ? 4.974 12.964 7.415 1.00 61.91 72 ILE A C 1
ATOM 557 O O . ILE A 1 72 ? 5.377 13.500 6.372 1.00 61.91 72 ILE A O 1
ATOM 561 N N . PRO A 1 73 ? 5.836 12.429 8.298 1.00 48.44 73 PRO A N 1
ATOM 562 C CA . PRO A 1 73 ? 7.189 12.143 7.907 1.00 48.44 73 PRO A CA 1
ATOM 563 C C . PRO A 1 73 ? 7.061 10.867 7.089 1.00 48.44 73 PRO A C 1
ATOM 565 O O . PRO A 1 73 ? 7.144 9.755 7.604 1.00 48.44 73 PRO A O 1
ATO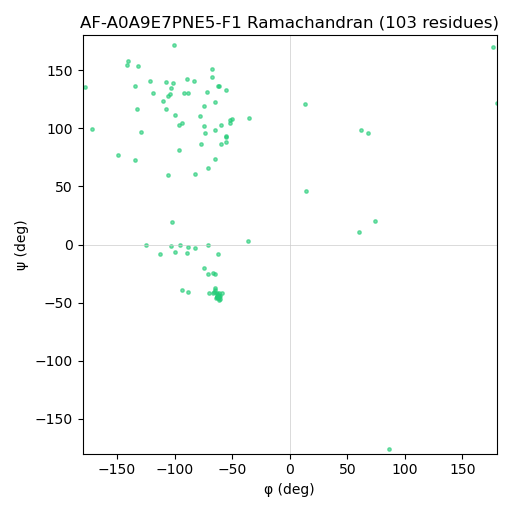M 568 N N . GLY A 1 74 ? 6.795 11.037 5.797 1.00 52.16 74 GLY A N 1
ATOM 569 C CA . GLY A 1 74 ? 7.119 10.024 4.815 1.00 52.16 74 GLY A CA 1
ATOM 570 C C . GLY A 1 74 ? 8.636 9.898 4.787 1.00 52.16 74 GLY A C 1
ATOM 571 O O . GLY A 1 74 ? 9.268 10.366 3.845 1.00 52.16 74 GLY A O 1
ATOM 572 N N . ASP A 1 75 ? 9.226 9.290 5.820 1.00 48.72 75 ASP A N 1
ATOM 573 C CA . ASP A 1 75 ? 10.543 8.669 5.724 1.00 48.72 75 ASP A CA 1
ATOM 574 C C . ASP A 1 75 ? 10.359 7.407 4.876 1.00 48.72 75 ASP A C 1
ATOM 576 O O . ASP A 1 75 ? 10.455 6.268 5.333 1.00 48.72 75 ASP A O 1
ATOM 580 N N . SER A 1 76 ? 10.025 7.635 3.600 1.00 52.16 76 SER A N 1
ATOM 581 C CA . SER A 1 76 ? 10.343 6.727 2.518 1.00 52.16 76 SER A CA 1
ATOM 582 C C . SER A 1 76 ? 11.852 6.625 2.540 1.00 52.16 76 SER A C 1
ATOM 584 O O . SER A 1 76 ? 12.546 7.369 1.846 1.00 52.16 76 SER A O 1
ATOM 586 N N . ARG A 1 77 ? 12.362 5.711 3.367 1.00 54.38 77 ARG A N 1
ATOM 587 C CA . ARG A 1 77 ? 13.709 5.178 3.247 1.00 54.38 77 ARG A CA 1
ATOM 588 C C . ARG A 1 77 ? 13.826 4.630 1.842 1.00 54.38 77 ARG A C 1
ATOM 590 O O . ARG A 1 77 ? 13.444 3.502 1.577 1.00 54.38 77 ARG A O 1
ATOM 597 N N . SER A 1 78 ? 14.227 5.524 0.949 1.00 50.25 78 SER A N 1
ATOM 598 C CA . SER A 1 78 ? 15.068 5.427 -0.230 1.00 50.25 78 SER A CA 1
ATOM 599 C C . SER A 1 78 ? 15.368 4.020 -0.765 1.00 50.25 78 SER A C 1
ATOM 601 O O . SER A 1 78 ? 16.503 3.713 -1.120 1.00 50.25 78 SER A O 1
ATOM 603 N N . LEU A 1 79 ? 14.364 3.147 -0.886 1.00 57.44 79 LEU A N 1
ATOM 604 C CA . LEU A 1 79 ? 14.478 1.934 -1.696 1.00 57.44 79 LEU A CA 1
ATOM 605 C C . LEU A 1 79 ? 14.650 2.316 -3.172 1.00 57.44 79 LEU A C 1
ATOM 607 O O . LEU A 1 79 ? 15.290 1.583 -3.919 1.00 57.44 79 LEU A O 1
ATOM 611 N N . THR A 1 80 ? 14.176 3.500 -3.577 1.00 58.44 80 THR A N 1
ATOM 612 C CA . THR A 1 80 ? 14.443 4.082 -4.898 1.00 58.44 80 THR A CA 1
ATOM 613 C C . THR A 1 80 ? 15.936 4.269 -5.153 1.00 58.44 80 THR A C 1
ATOM 615 O O . THR A 1 80 ? 16.395 3.919 -6.237 1.00 58.44 80 THR A O 1
ATOM 618 N N . ALA A 1 81 ? 16.727 4.725 -4.173 1.00 66.25 81 ALA A N 1
ATOM 619 C CA . ALA A 1 81 ? 18.173 4.854 -4.361 1.00 66.25 81 ALA A CA 1
ATOM 620 C C . ALA A 1 81 ? 18.852 3.491 -4.559 1.00 66.25 81 ALA A C 1
ATOM 622 O O . ALA A 1 81 ? 19.721 3.373 -5.418 1.00 66.25 81 ALA A O 1
ATOM 623 N N . GLY A 1 82 ? 18.424 2.449 -3.838 1.00 80.88 82 GLY A N 1
ATOM 624 C CA . GLY A 1 82 ? 18.973 1.098 -4.001 1.00 80.88 82 GLY A CA 1
ATOM 625 C C . GLY A 1 82 ? 18.747 0.533 -5.406 1.00 80.88 82 GLY A C 1
ATOM 626 O O . GLY A 1 82 ? 19.692 0.072 -6.047 1.00 80.88 82 GLY A O 1
ATOM 627 N N . PHE A 1 83 ? 17.518 0.632 -5.922 1.00 85.75 83 PHE A N 1
ATOM 628 C CA . PHE A 1 83 ? 17.203 0.183 -7.282 1.00 85.75 83 PHE A CA 1
ATOM 629 C C . PHE A 1 83 ? 17.922 1.013 -8.350 1.00 85.75 83 PHE A C 1
ATOM 631 O O . PHE A 1 83 ? 18.441 0.441 -9.303 1.00 85.75 83 PHE A O 1
ATOM 638 N N . ILE A 1 84 ? 18.014 2.338 -8.188 1.00 89.75 84 ILE A N 1
ATOM 639 C CA . ILE A 1 84 ? 18.725 3.205 -9.141 1.00 89.75 84 ILE A CA 1
ATOM 640 C C . ILE A 1 84 ? 20.218 2.856 -9.185 1.00 89.75 84 ILE A C 1
ATOM 642 O O . ILE A 1 84 ? 20.774 2.700 -10.270 1.00 89.75 84 ILE A O 1
ATOM 646 N N . VAL A 1 85 ? 20.861 2.668 -8.029 1.00 91.31 85 VAL A N 1
ATOM 647 C CA . VAL A 1 85 ? 22.277 2.269 -7.957 1.00 91.31 85 VAL A CA 1
ATOM 648 C C . VAL A 1 85 ? 22.487 0.895 -8.596 1.00 91.31 85 VAL A C 1
ATOM 650 O O . VAL A 1 85 ? 23.408 0.733 -9.394 1.00 91.31 85 VAL A O 1
ATOM 653 N N . LEU A 1 86 ? 21.612 -0.077 -8.319 1.00 92.38 86 LEU A N 1
ATOM 654 C CA . LEU A 1 86 ? 21.677 -1.405 -8.931 1.00 92.38 86 LEU A CA 1
ATOM 655 C C . LEU A 1 86 ? 21.524 -1.343 -10.459 1.00 92.38 86 LEU A C 1
ATOM 657 O O . LEU A 1 86 ? 22.305 -1.967 -11.173 1.00 92.38 86 LEU A O 1
ATOM 661 N N . LEU A 1 87 ? 20.563 -0.566 -10.968 1.00 93.62 87 LEU A N 1
ATOM 662 C CA . LEU A 1 87 ? 20.346 -0.392 -12.407 1.00 93.62 87 LEU A CA 1
ATOM 663 C C . LEU A 1 87 ? 21.544 0.270 -13.093 1.00 93.62 87 LEU A C 1
ATOM 665 O O . LEU A 1 87 ? 21.944 -0.176 -14.166 1.00 93.62 87 LEU A O 1
ATOM 669 N N . ILE A 1 88 ? 22.148 1.286 -12.468 1.00 94.81 88 ILE A N 1
ATOM 670 C CA . ILE A 1 88 ? 23.362 1.932 -12.982 1.00 94.81 88 ILE A CA 1
ATOM 671 C C . ILE A 1 88 ? 24.516 0.925 -13.037 1.00 94.81 88 ILE A C 1
ATOM 673 O O . ILE A 1 88 ? 25.187 0.835 -14.061 1.00 94.81 88 ILE A O 1
ATOM 677 N N . LEU A 1 89 ? 24.730 0.131 -11.982 1.00 95.25 89 LEU A N 1
ATOM 678 C CA . LEU A 1 89 ? 25.788 -0.885 -11.957 1.00 95.25 89 LEU A CA 1
ATOM 679 C C . LEU A 1 89 ? 25.594 -1.950 -13.044 1.00 95.25 89 LEU A C 1
ATOM 681 O O . LEU A 1 89 ? 26.548 -2.285 -13.747 1.00 95.25 89 LEU A O 1
ATOM 685 N N . VAL A 1 90 ? 24.365 -2.443 -13.223 1.00 96.62 90 VAL A N 1
ATOM 686 C CA . VAL A 1 90 ? 24.030 -3.408 -14.283 1.00 96.62 90 VAL A CA 1
ATOM 687 C C . VAL A 1 90 ? 24.248 -2.793 -15.667 1.00 96.62 90 VAL A C 1
ATOM 689 O O . VAL A 1 90 ? 24.876 -3.419 -16.518 1.00 96.62 90 VAL A O 1
ATOM 692 N N . ALA A 1 91 ? 23.794 -1.559 -15.895 1.00 95.62 91 ALA A N 1
ATOM 693 C CA . ALA A 1 91 ? 23.975 -0.870 -17.170 1.00 95.62 91 ALA A CA 1
ATOM 694 C C . ALA A 1 91 ? 25.459 -0.635 -17.500 1.00 95.62 91 ALA A C 1
ATOM 696 O O . ALA A 1 91 ? 25.882 -0.883 -18.628 1.00 95.62 91 ALA A O 1
ATOM 697 N N . LEU A 1 92 ? 26.266 -0.212 -16.520 1.00 95.06 92 LEU A N 1
ATOM 698 C CA . LEU A 1 92 ? 27.710 -0.031 -16.692 1.00 95.06 92 LEU A CA 1
ATOM 699 C C . LEU A 1 92 ? 28.412 -1.355 -17.006 1.00 95.06 92 LEU A C 1
ATOM 701 O O . LEU A 1 92 ? 29.243 -1.402 -17.911 1.00 95.06 92 LEU A O 1
ATOM 705 N N . PHE A 1 93 ? 28.051 -2.436 -16.312 1.00 96.25 93 PHE A N 1
ATOM 706 C CA . PHE A 1 93 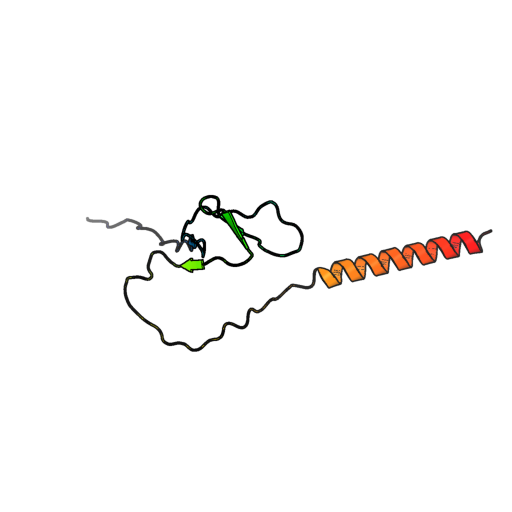? 28.593 -3.764 -16.590 1.00 96.25 93 PHE A CA 1
ATOM 707 C C . PHE A 1 93 ? 28.271 -4.219 -18.020 1.00 96.25 93 PHE A C 1
ATOM 709 O O . PHE A 1 93 ? 29.168 -4.643 -18.747 1.00 96.25 93 PHE A O 1
ATOM 716 N N . LEU A 1 94 ? 27.018 -4.063 -18.458 1.00 94.69 94 LEU A N 1
ATOM 717 C CA . LEU A 1 94 ? 26.606 -4.400 -19.823 1.00 94.69 94 LEU A CA 1
ATOM 718 C C . LEU A 1 94 ? 27.347 -3.564 -20.872 1.00 94.69 94 LEU A C 1
ATOM 720 O O . LEU A 1 94 ? 27.804 -4.120 -21.866 1.00 94.69 94 LEU A O 1
ATOM 724 N N . MET A 1 95 ? 27.530 -2.261 -20.640 1.00 94.06 95 MET A N 1
ATOM 725 C CA . MET A 1 95 ? 28.296 -1.393 -21.542 1.00 94.06 95 MET A CA 1
ATOM 726 C C . MET A 1 95 ? 29.751 -1.853 -21.674 1.00 94.06 95 MET A C 1
ATOM 728 O O . MET A 1 95 ? 30.262 -1.935 -22.788 1.00 94.06 95 MET A O 1
ATOM 732 N N . ILE A 1 96 ? 30.407 -2.209 -20.565 1.00 94.06 96 ILE A N 1
ATOM 733 C CA . ILE A 1 96 ? 31.786 -2.723 -20.579 1.00 94.06 96 ILE A CA 1
ATOM 734 C C . ILE A 1 96 ? 31.868 -4.043 -21.355 1.00 94.06 96 ILE A C 1
ATOM 736 O O . ILE A 1 96 ? 32.768 -4.215 -22.174 1.00 94.06 96 ILE A O 1
ATOM 740 N N . VAL A 1 97 ? 30.921 -4.961 -21.140 1.00 94.38 97 VAL A N 1
ATOM 741 C CA . VAL A 1 97 ? 30.871 -6.253 -21.843 1.00 94.38 97 VAL A CA 1
ATOM 742 C C . VAL A 1 97 ? 30.645 -6.059 -23.344 1.00 94.38 97 VAL A C 1
ATOM 744 O O . VAL A 1 97 ? 31.361 -6.651 -24.146 1.00 94.38 97 VAL A O 1
ATOM 747 N N . ILE A 1 98 ? 29.701 -5.201 -23.740 1.00 92.50 98 ILE A N 1
ATOM 748 C CA . ILE A 1 98 ? 29.401 -4.916 -25.151 1.00 92.50 98 ILE A CA 1
ATOM 749 C C . ILE A 1 98 ? 30.609 -4.275 -25.847 1.00 92.50 98 ILE A C 1
ATOM 751 O O . ILE A 1 98 ? 30.981 -4.711 -26.934 1.00 92.50 98 ILE A O 1
ATOM 755 N N . LEU A 1 99 ? 31.253 -3.287 -25.216 1.00 90.44 99 LEU A N 1
ATOM 756 C CA . LEU A 1 99 ? 32.457 -2.643 -25.753 1.00 90.44 99 LEU A CA 1
ATOM 757 C C . LEU A 1 99 ? 33.642 -3.614 -25.836 1.00 90.44 99 LEU A C 1
ATOM 759 O O . LEU A 1 99 ? 34.396 -3.573 -26.804 1.00 90.44 99 LEU A O 1
ATOM 763 N N . GLY A 1 100 ? 33.792 -4.507 -24.855 1.00 87.12 100 GLY A N 1
ATOM 764 C CA . GLY A 1 100 ? 34.836 -5.530 -24.855 1.00 87.12 100 GLY A CA 1
ATOM 765 C C . GLY A 1 100 ? 34.650 -6.568 -25.960 1.00 87.12 100 GLY A C 1
ATOM 766 O O . GLY A 1 100 ? 35.611 -6.917 -26.633 1.00 87.12 100 GLY A O 1
ATOM 767 N N . ILE A 1 101 ? 33.420 -7.027 -26.199 1.00 84.31 101 ILE A N 1
ATOM 768 C CA . ILE A 1 101 ? 33.119 -7.983 -27.276 1.00 84.31 101 ILE A CA 1
ATOM 769 C C . ILE A 1 101 ? 33.265 -7.314 -28.650 1.00 84.31 101 ILE A C 1
ATOM 771 O O . ILE A 1 101 ? 33.833 -7.912 -29.559 1.00 84.31 101 ILE A O 1
ATOM 775 N N . ALA A 1 102 ? 32.802 -6.069 -28.797 1.00 77.19 102 ALA A N 1
ATOM 776 C CA . ALA A 1 102 ? 32.913 -5.317 -30.047 1.00 77.19 102 ALA A CA 1
ATOM 777 C C . ALA A 1 102 ? 34.350 -4.867 -30.371 1.00 77.19 102 ALA A C 1
ATOM 779 O O . ALA A 1 102 ? 34.660 -4.655 -31.535 1.00 77.19 102 ALA A O 1
ATOM 780 N N . GLY A 1 103 ? 35.220 -4.709 -29.367 1.00 66.31 103 GLY A N 1
ATOM 781 C CA . GLY A 1 103 ? 36.630 -4.345 -29.552 1.00 66.31 103 GLY A CA 1
ATOM 782 C C . GLY A 1 103 ? 37.584 -5.530 -29.733 1.00 66.31 103 GLY A C 1
ATOM 783 O O . GLY A 1 103 ? 38.767 -5.317 -29.988 1.00 66.31 103 GLY A O 1
ATOM 784 N N . VAL A 1 104 ? 37.097 -6.764 -29.570 1.00 68.19 104 VAL A N 1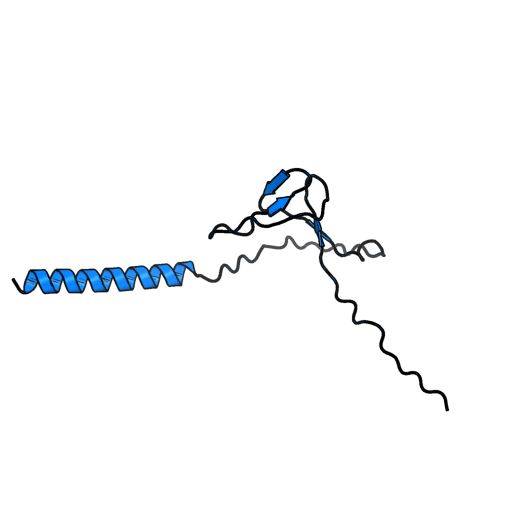
ATOM 785 C CA . VAL A 1 104 ? 37.884 -8.006 -29.702 1.00 68.19 104 VAL A CA 1
ATOM 786 C C . VAL A 1 104 ? 37.620 -8.726 -31.039 1.00 68.19 104 VAL A C 1
ATOM 788 O O . VAL A 1 104 ? 38.275 -9.726 -31.327 1.00 68.19 104 VAL A O 1
ATOM 791 N N . PHE A 1 105 ? 36.730 -8.200 -31.887 1.00 52.34 105 PHE A N 1
ATOM 792 C CA . PHE A 1 105 ? 36.487 -8.678 -33.254 1.00 52.34 105 PHE A CA 1
ATOM 793 C C . PHE A 1 105 ? 36.990 -7.701 -34.318 1.00 52.34 105 PHE A C 1
ATOM 795 O O . PHE A 1 105 ? 36.851 -6.476 -34.111 1.00 52.34 105 PHE A O 1
#

Radius of gyration: 26.21 Å; Cα contacts (8 Å, |Δi|>4): 85; chains: 1; bounding box: 58×37×90 Å

Organism: NCBI:txid33865

Sequence (105 aa):
MSGSDNNSVEKKHSRVLHCPDCNSTNIYIPAGGYTGNYYHCKDCGYEGALVIEYDDEDFAGEKPADNDRQKIPGDSRSLTAGFIVLLILVALFLMIVILGIAGVF

pLDDT: mean 74.69, std 16.32, range [43.16, 96.62]

Secondary structure (DSSP, 8-state):
--------------PEEE-TTT--S-EE--S--SS---EEETTT--EES--EEE-TTTTSS-----------------HHHHHHHHHHHHHHHHHHHHHHHHT--

Mean predicted aligned error: 17.76 Å

Foldseek 3Di:
DDDDDDDDDPPPFDWQKADPPPRDSQKDADPDDDPAGWIAHPPPGDTGPDIDTDTPCVVPDDDDDDDDPPPPPPPPVPPVVVVVVVVVVVVVVVVVVVCVVVVVD

Solvent-accessible surface area (backbone atoms only — not comparable to full-atom values): 7049 Å² total; per-residue (Å²): 142,82,84,78,84,75,90,80,73,87,80,74,86,63,73,44,57,23,36,80,88,74,62,46,63,60,59,44,66,68,92,76,65,100,82,62,73,47,38,34,29,77,85,80,63,51,74,40,72,72,69,43,77,53,57,94,64,78,85,70,79,81,84,83,89,75,93,68,85,76,72,78,81,76,74,71,75,57,58,65,57,55,54,52,53,51,51,51,52,52,51,52,51,50,50,52,51,53,52,50,59,63,70,74,104